Protein AF-A0A258AMM6-F1 (afdb_monomer_lite)

Secondary structure (DSSP, 8-state):
----TT-------HHHHHHHHHHHHHHHHHHHTTSS-HHHHHHHHHHTT--HHHHHHHHHHHHHHHHHHHHHHHHT----

pLDDT: mean 73.56, std 13.31, range [45.06, 89.81]

Structure (mmCIF, N/CA/C/O backbone):
data_AF-A0A258AMM6-F1
#
_entry.id   AF-A0A258AMM6-F1
#
loop_
_atom_site.group_PDB
_atom_site.id
_atom_site.type_symbol
_atom_site.label_atom_id
_atom_site.label_alt_id
_atom_site.label_comp_id
_atom_site.label_asym_id
_atom_site.label_entity_id
_atom_site.label_seq_id
_atom_site.pdbx_PDB_ins_code
_atom_site.Cartn_x
_atom_site.Cartn_y
_atom_site.Cartn_z
_atom_site.occupancy
_atom_site.B_iso_or_equiv
_atom_site.auth_seq_id
_atom_site.auth_comp_id
_atom_site.auth_asym_id
_atom_site.auth_atom_id
_atom_site.pdbx_PDB_model_num
ATOM 1 N N . MET A 1 1 ? 30.093 13.173 -34.788 1.00 45.06 1 MET A N 1
ATOM 2 C CA . MET A 1 1 ? 29.172 12.080 -34.415 1.00 45.06 1 MET A CA 1
ATOM 3 C C . MET A 1 1 ? 28.117 12.681 -33.513 1.00 45.06 1 MET A C 1
ATOM 5 O O . MET A 1 1 ? 28.432 13.031 -32.384 1.00 45.06 1 MET A O 1
ATOM 9 N N . SER A 1 2 ? 26.926 12.916 -34.053 1.00 57.44 2 SER A N 1
ATOM 10 C CA . SER A 1 2 ? 25.796 13.469 -33.308 1.00 57.44 2 SER A CA 1
ATOM 11 C C . SER A 1 2 ? 25.106 12.308 -32.600 1.00 57.44 2 SER A C 1
ATOM 13 O O . SER A 1 2 ? 24.668 11.373 -33.263 1.00 57.44 2 SER A O 1
ATOM 15 N N . PHE A 1 3 ? 25.082 12.322 -31.269 1.00 53.50 3 PHE A N 1
ATOM 16 C CA . PHE A 1 3 ? 24.263 11.388 -30.504 1.00 53.50 3 PHE A CA 1
ATOM 17 C C . PHE A 1 3 ? 22.816 11.859 -30.619 1.00 53.50 3 PHE A C 1
ATOM 19 O O . PHE A 1 3 ? 22.459 12.914 -30.097 1.00 53.50 3 PHE A O 1
ATOM 26 N N . ASP A 1 4 ? 22.022 11.113 -31.376 1.00 57.09 4 ASP A N 1
ATOM 27 C CA . ASP A 1 4 ? 20.611 11.400 -31.590 1.00 57.09 4 ASP A CA 1
ATOM 28 C C . ASP A 1 4 ? 19.829 10.966 -30.342 1.00 57.09 4 ASP A C 1
ATOM 30 O O . ASP A 1 4 ? 19.621 9.781 -30.082 1.00 57.09 4 ASP A O 1
ATOM 34 N N . LEU A 1 5 ? 19.489 11.945 -29.502 1.00 57.56 5 LEU A N 1
ATOM 35 C CA . LEU A 1 5 ? 18.748 11.757 -28.251 1.00 57.56 5 LEU A CA 1
ATOM 36 C C . LEU A 1 5 ? 17.232 11.589 -28.477 1.00 57.56 5 LEU A C 1
ATOM 38 O O . LEU A 1 5 ? 16.480 11.520 -27.509 1.00 57.56 5 LEU A O 1
ATOM 42 N N . SER A 1 6 ? 16.763 11.503 -29.725 1.00 59.12 6 SER A N 1
ATOM 43 C CA . SER A 1 6 ? 15.333 11.454 -30.057 1.00 59.12 6 SER A CA 1
ATOM 44 C C . SER A 1 6 ? 14.700 10.066 -29.939 1.00 59.12 6 SER A C 1
ATOM 46 O O . SER A 1 6 ? 13.512 9.923 -30.202 1.00 59.12 6 SER A O 1
ATOM 48 N N . ARG A 1 7 ? 15.454 9.040 -29.521 1.00 53.78 7 ARG A N 1
ATOM 49 C CA . ARG A 1 7 ? 14.965 7.655 -29.419 1.00 53.78 7 ARG A CA 1
ATOM 50 C C . ARG A 1 7 ? 15.011 7.102 -27.998 1.00 53.78 7 ARG A C 1
ATOM 52 O O . ARG A 1 7 ? 15.437 5.974 -27.771 1.00 53.78 7 ARG A O 1
ATOM 59 N N . LEU A 1 8 ? 14.563 7.897 -27.037 1.00 51.34 8 LEU A N 1
ATOM 60 C CA . LEU A 1 8 ? 14.024 7.344 -25.801 1.00 51.34 8 LEU A CA 1
ATOM 61 C C . LEU A 1 8 ? 12.505 7.484 -25.867 1.00 51.34 8 LEU A C 1
ATOM 63 O O . LEU A 1 8 ? 11.895 8.230 -25.105 1.00 51.34 8 LEU A O 1
ATOM 67 N N . GLU A 1 9 ? 11.906 6.813 -26.851 1.00 56.41 9 GLU A N 1
ATOM 68 C CA . GLU A 1 9 ? 10.471 6.573 -26.822 1.00 56.41 9 GLU A CA 1
ATOM 69 C C . GLU A 1 9 ? 10.215 5.736 -25.573 1.00 56.41 9 GLU A C 1
ATOM 71 O O . GLU A 1 9 ? 10.695 4.609 -25.443 1.00 56.41 9 GLU A O 1
ATOM 76 N N . TYR A 1 10 ? 9.521 6.334 -24.610 1.00 54.06 10 TYR A N 1
ATOM 77 C CA . TYR A 1 10 ? 8.909 5.630 -23.493 1.00 54.06 10 TYR A CA 1
ATOM 78 C C . TYR A 1 10 ? 7.737 4.810 -24.063 1.00 54.06 10 TYR A C 1
ATOM 80 O O . TYR A 1 10 ? 6.575 5.068 -23.775 1.00 54.06 10 TYR A O 1
ATOM 88 N N . ASP A 1 11 ? 8.052 3.856 -24.938 1.00 56.25 11 ASP A N 1
ATOM 89 C CA . ASP A 1 11 ? 7.117 2.946 -25.596 1.00 56.25 11 ASP A CA 1
ATOM 90 C C . ASP A 1 11 ? 6.771 1.814 -24.622 1.00 56.25 11 ASP A C 1
ATOM 92 O O . ASP A 1 11 ? 7.040 0.639 -24.858 1.00 56.25 11 ASP A O 1
ATOM 96 N N . ARG A 1 12 ? 6.261 2.179 -23.439 1.00 57.00 12 ARG A N 1
ATOM 97 C CA . ARG A 1 12 ? 5.500 1.221 -22.641 1.00 57.00 12 ARG A CA 1
ATOM 98 C C . ARG A 1 12 ? 4.062 1.296 -23.139 1.00 57.00 12 ARG A C 1
ATOM 100 O O . ARG A 1 12 ? 3.501 2.397 -23.119 1.00 57.00 12 ARG A O 1
ATOM 107 N N . PRO A 1 13 ? 3.467 0.182 -23.594 1.00 61.88 13 PRO A N 1
ATOM 108 C CA . PRO A 1 13 ? 2.070 0.184 -23.991 1.00 61.88 13 PRO A CA 1
ATOM 109 C C . PRO A 1 13 ? 1.226 0.654 -22.802 1.00 61.88 13 PRO A C 1
ATOM 111 O O . PRO A 1 13 ? 1.445 0.237 -21.664 1.00 61.88 13 PRO A O 1
ATOM 114 N N . ILE A 1 14 ? 0.277 1.555 -23.063 1.00 61.62 14 ILE A N 1
ATOM 115 C CA . ILE A 1 14 ? -0.587 2.157 -22.033 1.00 61.62 14 ILE A CA 1
ATOM 116 C C . ILE A 1 14 ? -1.301 1.059 -21.222 1.00 61.62 14 ILE A C 1
ATOM 118 O O . ILE A 1 14 ? -1.411 1.178 -20.007 1.00 61.62 14 ILE A O 1
ATOM 122 N N . GLU A 1 15 ? -1.650 -0.058 -21.867 1.00 61.19 15 GLU A N 1
ATOM 123 C CA . GLU A 1 15 ? -2.268 -1.239 -21.246 1.00 61.19 15 GLU A CA 1
ATOM 124 C C . GLU A 1 15 ? -1.410 -1.874 -20.135 1.00 61.19 15 GLU A C 1
ATOM 126 O O . GLU A 1 15 ? -1.939 -2.358 -19.136 1.00 61.19 15 GLU A O 1
ATOM 131 N N . GLU A 1 16 ? -0.081 -1.858 -20.263 1.00 63.06 16 GLU A N 1
ATOM 132 C CA . GLU A 1 16 ? 0.822 -2.413 -19.244 1.00 63.06 16 GLU A CA 1
ATOM 133 C C . GLU A 1 16 ? 0.920 -1.479 -18.028 1.00 63.06 16 GLU A C 1
ATOM 135 O O . GLU A 1 16 ? 1.004 -1.934 -16.888 1.00 63.06 16 GLU A O 1
ATOM 140 N N . ILE A 1 17 ? 0.800 -0.166 -18.253 1.00 66.12 17 ILE A N 1
ATOM 141 C CA . ILE A 1 17 ? 0.722 0.841 -17.186 1.00 66.12 17 ILE A CA 1
ATOM 142 C C . ILE A 1 17 ? -0.620 0.736 -16.446 1.00 66.12 17 ILE A C 1
ATOM 144 O O . ILE A 1 17 ? -0.651 0.820 -15.217 1.00 66.12 17 ILE A O 1
ATOM 148 N N . GLU A 1 18 ? -1.720 0.527 -17.170 1.00 67.62 18 GLU A N 1
ATOM 149 C CA . GLU A 1 18 ? -3.052 0.342 -16.584 1.00 67.62 18 GLU A CA 1
ATOM 150 C C . GLU A 1 18 ? -3.133 -0.949 -15.758 1.00 67.62 18 GLU A C 1
ATOM 152 O O . GLU A 1 18 ? -3.587 -0.907 -14.613 1.00 67.62 18 GLU A O 1
ATOM 157 N N . GLY A 1 19 ? -2.589 -2.064 -16.259 1.00 72.06 19 GLY A N 1
ATOM 158 C CA . GLY A 1 19 ? -2.545 -3.329 -15.519 1.00 72.06 19 GLY A CA 1
ATOM 159 C C . GLY A 1 19 ? -1.679 -3.276 -14.251 1.00 72.06 19 GLY A C 1
ATOM 160 O O . GLY A 1 19 ? -2.031 -3.862 -13.220 1.00 72.06 19 GLY A O 1
ATOM 161 N N . GLU A 1 20 ? -0.563 -2.539 -14.276 1.00 75.31 20 GLU A N 1
ATOM 162 C CA . GLU A 1 20 ? 0.243 -2.268 -13.076 1.00 75.31 20 GLU A CA 1
ATOM 163 C C . GLU A 1 20 ? -0.541 -1.445 -12.039 1.00 75.31 20 GLU A C 1
ATOM 165 O O . GLU A 1 20 ? -0.446 -1.705 -10.833 1.00 75.31 20 GLU A O 1
ATOM 170 N N . PHE A 1 21 ? -1.344 -0.481 -12.499 1.00 76.31 21 PHE A N 1
ATOM 171 C CA . PHE A 1 21 ? -2.143 0.392 -11.642 1.00 76.31 21 PHE A CA 1
ATOM 172 C C . PHE A 1 21 ? -3.332 -0.339 -11.006 1.00 76.31 21 PHE A C 1
ATOM 174 O O . PHE A 1 21 ? -3.544 -0.223 -9.798 1.00 76.31 21 PHE A O 1
ATOM 181 N N . GLU A 1 22 ? -4.064 -1.151 -11.772 1.00 81.69 22 GLU A N 1
ATOM 182 C CA . GLU A 1 22 ? -5.156 -1.981 -11.249 1.00 81.69 22 GLU A CA 1
ATOM 183 C C . GLU A 1 22 ? -4.661 -2.958 -10.181 1.00 81.69 22 GLU A C 1
ATOM 185 O O . GLU A 1 22 ? -5.271 -3.103 -9.119 1.00 81.69 22 GLU A O 1
ATOM 190 N N . ALA A 1 23 ? -3.508 -3.587 -10.407 1.00 84.12 23 ALA A N 1
ATOM 191 C CA . ALA A 1 23 ? -2.934 -4.480 -9.414 1.00 84.12 23 ALA A CA 1
ATOM 192 C C . ALA A 1 23 ? -2.493 -3.737 -8.142 1.00 84.12 23 ALA A C 1
ATOM 194 O O . ALA A 1 23 ? -2.622 -4.274 -7.040 1.00 84.12 23 ALA A O 1
ATOM 195 N N . ALA A 1 24 ? -1.998 -2.503 -8.273 1.00 84.50 24 ALA A N 1
ATOM 196 C CA . ALA A 1 24 ? -1.667 -1.660 -7.130 1.00 84.50 24 ALA A CA 1
ATOM 197 C C . ALA A 1 24 ? -2.912 -1.292 -6.308 1.00 84.50 24 ALA A C 1
ATOM 199 O O . ALA A 1 24 ? -2.862 -1.335 -5.077 1.00 84.50 24 ALA A O 1
ATOM 200 N N . LEU A 1 25 ? -4.032 -0.985 -6.966 1.00 83.88 25 LEU A N 1
ATOM 201 C CA . LEU A 1 25 ? -5.317 -0.727 -6.310 1.00 83.88 25 LEU A CA 1
ATOM 202 C C . LEU A 1 25 ? -5.855 -1.977 -5.600 1.00 83.88 25 LEU A C 1
ATOM 204 O O . LEU A 1 25 ? -6.228 -1.899 -4.432 1.00 83.88 25 LEU A O 1
ATOM 208 N N . ALA A 1 26 ? -5.772 -3.151 -6.229 1.00 87.69 26 ALA A N 1
ATOM 209 C CA . ALA A 1 26 ? -6.198 -4.409 -5.612 1.00 87.69 26 ALA A CA 1
ATOM 210 C C . ALA A 1 26 ? -5.419 -4.751 -4.324 1.00 87.69 26 ALA A C 1
ATOM 212 O O . ALA A 1 26 ? -5.938 -5.433 -3.435 1.00 87.69 26 ALA A O 1
ATOM 213 N N . LEU A 1 27 ? -4.166 -4.295 -4.196 1.00 87.81 27 LEU A N 1
ATOM 214 C CA . LEU A 1 27 ? -3.398 -4.421 -2.952 1.00 87.81 27 LEU A CA 1
ATOM 215 C C . LEU A 1 27 ? -3.920 -3.481 -1.867 1.00 87.81 27 LEU A C 1
ATOM 217 O O . LEU A 1 27 ? -3.972 -3.873 -0.702 1.00 87.81 27 LEU A O 1
ATOM 221 N N . VAL A 1 28 ? -4.326 -2.265 -2.239 1.00 86.19 28 VAL A N 1
ATOM 222 C CA . VAL A 1 28 ? -4.937 -1.302 -1.313 1.00 86.19 28 VAL A CA 1
ATOM 223 C C . VAL A 1 28 ? -6.249 -1.860 -0.763 1.00 86.19 28 VAL A C 1
ATOM 225 O O . VAL A 1 28 ? -6.408 -1.894 0.455 1.00 86.19 28 VAL A O 1
ATOM 228 N N . ASP A 1 29 ? -7.118 -2.400 -1.619 1.00 86.94 29 ASP A N 1
ATOM 229 C CA . ASP A 1 29 ? -8.394 -2.999 -1.203 1.00 86.94 29 ASP A CA 1
ATOM 230 C C . ASP A 1 29 ? -8.195 -4.146 -0.205 1.00 86.94 29 ASP A C 1
ATOM 232 O O . ASP A 1 29 ? -8.932 -4.290 0.772 1.00 86.94 29 ASP A O 1
ATOM 236 N N . GLN A 1 30 ? -7.165 -4.972 -0.410 1.00 85.88 30 GLN A N 1
ATOM 237 C CA . GLN A 1 30 ? -6.824 -6.043 0.527 1.00 85.88 30 GLN A CA 1
ATOM 238 C C . GLN A 1 30 ? -6.317 -5.509 1.870 1.00 85.88 30 GLN A C 1
ATOM 240 O O . GLN A 1 30 ? -6.582 -6.128 2.905 1.00 85.88 30 GLN A O 1
ATOM 245 N N . VAL A 1 31 ? -5.619 -4.370 1.873 1.00 87.44 31 VAL A N 1
ATOM 246 C CA . VAL A 1 31 ? -5.202 -3.681 3.101 1.00 87.44 31 VAL A CA 1
ATOM 247 C C . VAL A 1 31 ? -6.400 -3.068 3.827 1.00 87.44 31 VAL A C 1
ATOM 249 O O . VAL A 1 31 ? -6.493 -3.204 5.046 1.00 87.44 31 VAL A O 1
ATOM 252 N N . GLU A 1 32 ? -7.339 -2.442 3.113 1.00 84.44 32 GLU A N 1
ATOM 253 C CA . GLU A 1 32 ? -8.577 -1.909 3.706 1.00 8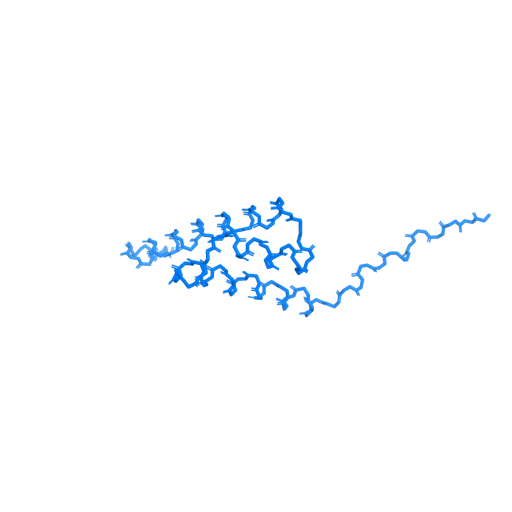4.44 32 GLU A CA 1
ATOM 254 C C . GLU A 1 32 ? -9.479 -3.013 4.255 1.00 84.44 32 GLU A C 1
ATOM 256 O O . GLU A 1 32 ? -10.024 -2.883 5.351 1.00 84.44 32 GLU A O 1
ATOM 261 N N . ALA A 1 33 ? -9.565 -4.143 3.552 1.00 84.25 33 ALA A N 1
ATOM 262 C CA . ALA A 1 33 ? -10.284 -5.329 4.003 1.00 84.25 33 ALA A CA 1
ATOM 263 C C . ALA A 1 33 ? -9.583 -6.074 5.158 1.00 84.25 33 ALA A C 1
ATOM 265 O O . ALA A 1 33 ? -10.110 -7.079 5.638 1.00 84.25 33 ALA A O 1
ATOM 266 N N . GLY A 1 34 ? -8.387 -5.640 5.579 1.00 84.50 34 GLY A N 1
ATOM 267 C CA . GLY A 1 34 ? -7.600 -6.284 6.636 1.00 84.50 34 GLY A CA 1
ATOM 268 C C . GLY A 1 34 ? -7.037 -7.660 6.260 1.00 84.50 34 GLY A C 1
ATOM 269 O O . GLY A 1 34 ? -6.579 -8.393 7.133 1.00 84.50 34 GLY A O 1
ATOM 270 N N . LYS A 1 35 ? -7.069 -8.023 4.972 1.00 88.19 35 LYS A N 1
ATOM 271 C CA . LYS A 1 35 ? -6.513 -9.277 4.437 1.00 88.19 35 LYS A CA 1
ATOM 272 C C . LYS A 1 35 ? -4.998 -9.202 4.257 1.00 88.19 35 LYS A C 1
ATOM 274 O O . LYS A 1 35 ? -4.330 -10.231 4.307 1.00 88.19 35 LYS A O 1
ATOM 279 N N . LEU A 1 36 ? -4.467 -7.996 4.050 1.00 87.31 36 LEU A N 1
ATOM 280 C CA . LEU A 1 36 ? -3.046 -7.739 3.850 1.00 87.31 36 LEU A CA 1
ATOM 281 C C . LEU A 1 36 ? -2.561 -6.624 4.786 1.00 87.31 36 LEU A C 1
ATOM 283 O O . LEU A 1 36 ? -3.286 -5.674 5.076 1.00 87.31 36 LEU A O 1
ATOM 287 N N . THR A 1 37 ? -1.322 -6.714 5.266 1.00 87.88 37 THR A N 1
ATOM 288 C CA . THR A 1 37 ? -0.705 -5.626 6.037 1.00 87.88 37 THR A CA 1
ATOM 289 C C . THR A 1 37 ? -0.140 -4.557 5.102 1.00 87.88 37 THR A C 1
ATOM 291 O O . THR A 1 37 ? 0.221 -4.829 3.956 1.00 87.88 37 THR A O 1
ATOM 294 N N . ARG A 1 38 ? -0.029 -3.318 5.599 1.00 86.25 38 ARG A N 1
ATOM 295 C CA . ARG A 1 38 ? 0.551 -2.199 4.835 1.00 86.25 38 ARG A CA 1
ATOM 296 C C . ARG A 1 38 ? 1.981 -2.481 4.378 1.00 86.25 38 ARG A C 1
ATOM 298 O O . ARG A 1 38 ? 2.329 -2.103 3.266 1.00 86.25 38 ARG A O 1
ATOM 305 N N . ASP A 1 39 ? 2.783 -3.138 5.212 1.00 88.38 39 ASP A N 1
ATOM 306 C CA . ASP A 1 39 ? 4.161 -3.509 4.879 1.00 88.38 39 ASP A CA 1
ATOM 307 C C . ASP A 1 39 ? 4.223 -4.542 3.748 1.00 88.38 39 ASP A C 1
ATOM 309 O O . ASP A 1 39 ? 5.008 -4.372 2.821 1.00 88.38 39 ASP A O 1
ATOM 313 N N . ALA A 1 40 ? 3.338 -5.545 3.750 1.00 88.62 40 ALA A N 1
ATOM 314 C CA . ALA A 1 40 ? 3.287 -6.530 2.670 1.00 88.62 40 ALA A CA 1
ATOM 315 C C . ALA A 1 40 ? 2.775 -5.922 1.350 1.00 88.62 40 ALA A C 1
ATOM 317 O O . ALA A 1 40 ? 3.305 -6.236 0.286 1.00 88.62 40 ALA A O 1
ATOM 318 N N . ALA A 1 41 ? 1.806 -4.995 1.399 1.00 87.44 41 ALA A N 1
ATOM 319 C CA . ALA A 1 41 ? 1.416 -4.218 0.214 1.00 87.44 41 ALA A CA 1
ATOM 320 C C . ALA A 1 41 ? 2.581 -3.377 -0.316 1.00 87.44 41 ALA A C 1
ATOM 322 O O . ALA A 1 41 ? 2.784 -3.296 -1.524 1.00 87.44 41 ALA A O 1
ATOM 323 N N . LEU A 1 42 ? 3.343 -2.739 0.577 1.00 87.88 42 LEU A N 1
ATOM 324 C CA . LEU A 1 42 ? 4.492 -1.923 0.201 1.00 87.88 42 LEU A CA 1
ATOM 325 C C . LEU A 1 42 ? 5.553 -2.772 -0.505 1.00 87.88 42 LEU A C 1
ATOM 327 O O . LEU A 1 42 ? 6.054 -2.365 -1.549 1.00 87.88 42 LEU A O 1
ATOM 331 N N . GLU A 1 43 ? 5.875 -3.939 0.048 1.00 89.81 43 GLU A N 1
ATOM 332 C CA . GLU A 1 43 ? 6.853 -4.864 -0.524 1.00 89.81 43 GLU A CA 1
ATOM 333 C C . GLU A 1 43 ? 6.426 -5.341 -1.916 1.00 89.81 43 GLU A C 1
ATOM 335 O O . GLU A 1 43 ? 7.221 -5.306 -2.851 1.00 89.81 43 GLU A O 1
ATOM 340 N N . GLU A 1 44 ? 5.150 -5.683 -2.090 1.00 87.50 44 GLU A N 1
ATOM 341 C CA . GLU A 1 44 ? 4.600 -6.105 -3.377 1.00 87.50 44 GLU A CA 1
ATOM 342 C C . GLU A 1 44 ? 4.588 -4.968 -4.418 1.00 87.50 44 GLU A C 1
ATOM 344 O O . GLU A 1 44 ? 4.938 -5.186 -5.579 1.00 87.50 44 GLU A O 1
ATOM 349 N N . LEU A 1 45 ? 4.259 -3.738 -4.010 1.00 85.88 45 LEU A N 1
ATOM 350 C CA . LEU A 1 45 ? 4.333 -2.551 -4.872 1.00 85.88 45 LEU A CA 1
ATOM 351 C C . LEU A 1 45 ? 5.775 -2.225 -5.284 1.00 85.88 45 LEU A C 1
ATOM 353 O O . LEU A 1 45 ? 6.023 -1.815 -6.418 1.00 85.88 45 LEU A O 1
ATOM 357 N N . VAL A 1 46 ? 6.735 -2.416 -4.377 1.00 87.00 46 VAL A N 1
ATOM 358 C CA . VAL A 1 46 ? 8.162 -2.240 -4.672 1.00 87.00 46 VAL A CA 1
ATOM 359 C C . VAL A 1 46 ? 8.661 -3.339 -5.611 1.00 87.00 46 VAL A C 1
ATOM 361 O O . VAL A 1 46 ? 9.363 -3.050 -6.579 1.00 87.00 46 VAL A O 1
ATOM 364 N N . ARG A 1 47 ? 8.239 -4.590 -5.393 1.00 85.50 47 ARG A N 1
ATOM 365 C CA . ARG A 1 47 ? 8.575 -5.744 -6.241 1.00 85.50 47 ARG A CA 1
ATOM 366 C C . ARG A 1 47 ? 8.092 -5.575 -7.682 1.00 85.50 47 ARG A C 1
ATOM 368 O O . ARG A 1 47 ? 8.748 -6.057 -8.599 1.00 85.50 47 ARG A O 1
ATOM 375 N N . ARG A 1 48 ? 6.978 -4.869 -7.883 1.00 79.88 48 ARG A N 1
ATOM 376 C CA . ARG A 1 48 ? 6.407 -4.539 -9.201 1.00 79.88 48 ARG A CA 1
ATOM 377 C C . ARG A 1 48 ? 7.121 -3.394 -9.928 1.00 79.88 48 ARG A C 1
ATOM 379 O O . ARG A 1 48 ? 6.724 -3.052 -11.029 1.00 79.88 48 ARG A O 1
ATOM 386 N N . GLY A 1 49 ? 8.171 -2.816 -9.344 1.00 74.94 49 GLY A N 1
ATOM 387 C CA . GLY A 1 49 ? 8.965 -1.751 -9.969 1.00 74.94 49 GLY A CA 1
ATOM 388 C C . GLY A 1 49 ? 8.748 -0.363 -9.364 1.00 74.94 49 GLY A C 1
ATOM 389 O O . GLY A 1 49 ? 9.351 0.609 -9.818 1.00 74.94 49 GLY A O 1
ATOM 390 N N . GLY A 1 50 ? 7.930 -0.245 -8.314 1.00 76.75 50 GLY A N 1
ATOM 391 C CA . GLY A 1 50 ? 7.797 0.989 -7.548 1.00 76.75 50 GLY A CA 1
ATOM 392 C C . GLY A 1 50 ? 9.014 1.262 -6.657 1.00 76.75 50 GLY A C 1
ATOM 393 O O . GLY A 1 50 ? 9.670 0.354 -6.155 1.00 76.75 50 GLY A O 1
ATOM 394 N N . THR A 1 51 ? 9.301 2.534 -6.375 1.00 81.62 51 THR A N 1
ATOM 395 C CA . THR A 1 51 ? 10.231 2.864 -5.282 1.00 81.62 51 THR A CA 1
ATOM 396 C C . THR A 1 51 ? 9.505 2.784 -3.932 1.00 81.62 51 THR A C 1
ATOM 398 O O . THR A 1 51 ? 8.302 3.063 -3.874 1.00 81.62 51 THR A O 1
ATOM 401 N N . PRO A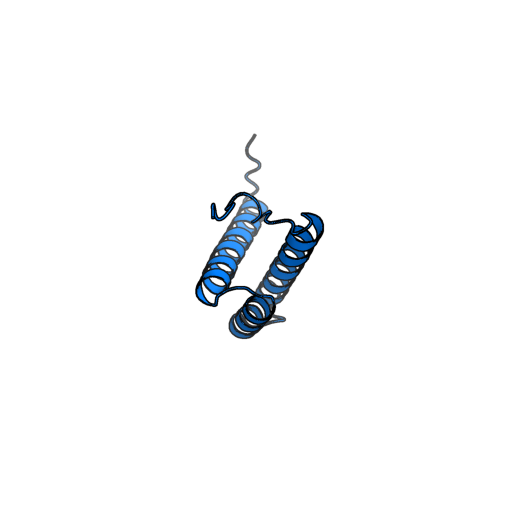 1 52 ? 10.202 2.502 -2.814 1.00 79.75 52 PRO A N 1
ATOM 402 C CA . PRO A 1 52 ? 9.581 2.455 -1.484 1.00 79.75 52 PRO A CA 1
ATOM 403 C C . PRO A 1 52 ? 8.870 3.762 -1.115 1.00 79.75 52 PRO A C 1
ATOM 405 O O . PRO A 1 52 ? 7.846 3.776 -0.434 1.00 79.75 52 PRO A O 1
ATOM 408 N N . GLN A 1 53 ? 9.409 4.884 -1.591 1.00 82.19 53 GLN A N 1
ATOM 409 C CA . GLN A 1 53 ? 8.869 6.219 -1.358 1.00 82.19 53 GLN A CA 1
ATOM 410 C C . GLN A 1 53 ? 7.564 6.428 -2.134 1.00 82.19 53 GLN A C 1
ATOM 412 O O . GLN A 1 53 ? 6.583 6.908 -1.560 1.00 82.19 53 GLN A O 1
ATOM 417 N N . THR A 1 54 ? 7.529 6.020 -3.407 1.00 84.62 54 THR A N 1
ATOM 418 C CA . THR A 1 54 ? 6.326 6.074 -4.246 1.00 84.62 54 THR A CA 1
ATOM 419 C C . THR A 1 54 ? 5.248 5.140 -3.712 1.00 84.62 54 THR A C 1
ATOM 421 O O . THR A 1 54 ? 4.127 5.593 -3.501 1.00 84.62 54 THR A O 1
ATOM 424 N N . ALA A 1 55 ? 5.588 3.886 -3.397 1.00 84.00 55 ALA A N 1
ATOM 425 C CA . ALA A 1 55 ? 4.652 2.906 -2.847 1.00 84.00 55 ALA A CA 1
ATOM 426 C C . ALA A 1 55 ? 4.025 3.395 -1.531 1.00 84.00 55 ALA A C 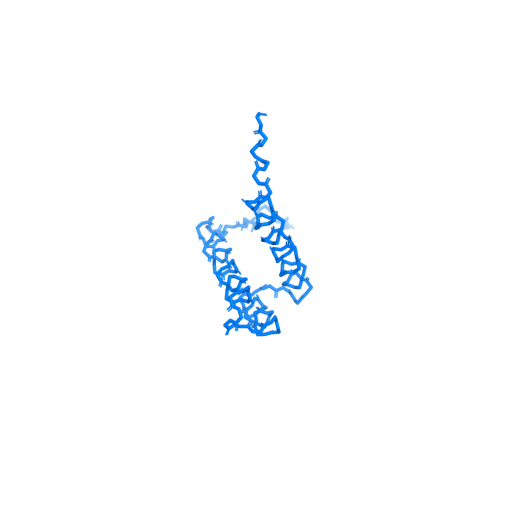1
ATOM 428 O O . ALA A 1 55 ? 2.812 3.322 -1.344 1.00 84.00 55 ALA A O 1
ATOM 429 N N . ARG A 1 56 ? 4.826 3.991 -0.637 1.00 85.62 56 ARG A N 1
ATOM 430 C CA . ARG A 1 56 ? 4.330 4.539 0.635 1.00 85.62 56 ARG A CA 1
ATOM 431 C C . ARG A 1 56 ? 3.428 5.752 0.431 1.00 85.62 56 ARG A C 1
ATOM 433 O O . ARG A 1 56 ? 2.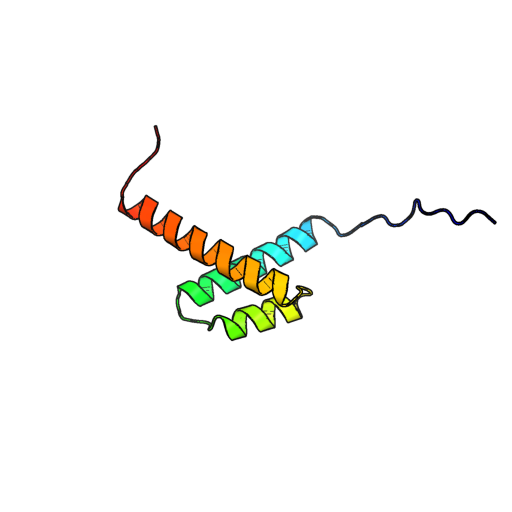436 5.904 1.143 1.00 85.62 56 ARG A O 1
ATOM 440 N N . LYS A 1 57 ? 3.783 6.638 -0.506 1.00 85.69 57 LYS A N 1
ATOM 441 C CA . LYS A 1 57 ? 2.966 7.810 -0.849 1.00 85.69 57 LYS A CA 1
ATOM 442 C C . LYS A 1 57 ? 1.646 7.383 -1.491 1.00 85.69 57 LYS A C 1
ATOM 444 O O . LYS A 1 57 ? 0.623 7.951 -1.127 1.00 85.69 57 LYS A O 1
ATOM 449 N N . PHE A 1 58 ? 1.685 6.384 -2.370 1.00 85.31 58 PHE A N 1
ATOM 450 C CA . PHE A 1 58 ? 0.519 5.783 -3.009 1.00 85.31 58 PHE A CA 1
ATOM 451 C C . PHE A 1 58 ? -0.410 5.170 -1.965 1.00 85.31 58 PHE A C 1
ATOM 453 O O . PHE A 1 58 ? -1.509 5.671 -1.790 1.00 85.31 58 PHE A O 1
ATOM 460 N N . LEU A 1 59 ? 0.071 4.206 -1.169 1.00 84.56 59 LEU A N 1
ATOM 461 C CA . LEU A 1 59 ? -0.726 3.570 -0.113 1.00 84.56 59 LEU A CA 1
ATOM 462 C C . LEU A 1 59 ? -1.351 4.590 0.836 1.00 84.56 59 LEU A C 1
ATOM 464 O O . LEU A 1 59 ? -2.526 4.480 1.159 1.00 84.56 59 LEU A O 1
ATOM 468 N N . ARG A 1 60 ? -0.592 5.601 1.277 1.00 86.31 60 ARG A N 1
ATOM 469 C CA . ARG A 1 60 ? -1.146 6.661 2.127 1.00 86.31 60 ARG A CA 1
ATOM 470 C C . ARG A 1 60 ? -2.263 7.413 1.410 1.00 86.31 60 ARG A C 1
ATOM 472 O O . ARG A 1 60 ? -3.340 7.542 1.964 1.00 86.31 60 ARG A O 1
ATOM 479 N N . HIS A 1 61 ? -2.007 7.892 0.195 1.00 86.06 61 HIS A N 1
ATOM 480 C CA . HIS A 1 61 ? -2.982 8.678 -0.548 1.00 86.06 61 HIS A CA 1
ATOM 481 C C . HIS A 1 61 ? -4.253 7.880 -0.848 1.00 86.06 61 HIS A C 1
ATOM 483 O O . HIS A 1 61 ? -5.336 8.370 -0.561 1.00 86.06 61 HIS A O 1
ATOM 489 N N . THR A 1 62 ? -4.129 6.650 -1.345 1.00 82.38 62 THR A N 1
ATOM 490 C CA . THR A 1 62 ? -5.274 5.816 -1.722 1.00 82.38 62 THR A CA 1
ATOM 491 C C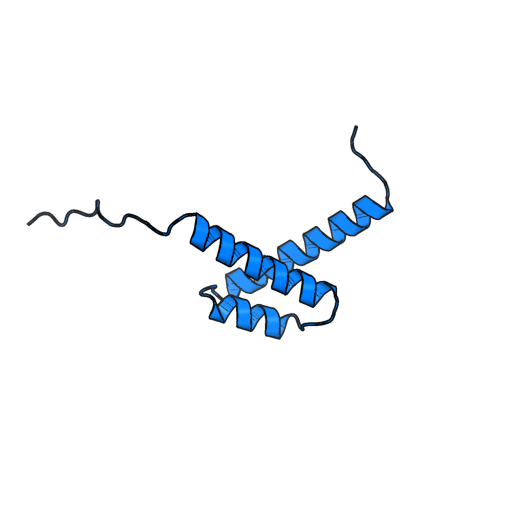 . THR A 1 62 ? -6.088 5.381 -0.504 1.00 82.38 62 THR A C 1
ATOM 493 O O . THR A 1 62 ? -7.307 5.468 -0.540 1.00 82.38 62 THR A O 1
ATOM 496 N N . LEU A 1 63 ? -5.443 5.018 0.613 1.00 81.62 63 LEU A N 1
ATOM 497 C CA . LEU A 1 63 ? -6.150 4.703 1.864 1.00 81.62 63 LEU A CA 1
ATOM 498 C C . LEU A 1 63 ? -6.827 5.934 2.489 1.00 81.62 63 LEU A C 1
ATOM 500 O O . LEU A 1 63 ? -7.850 5.804 3.155 1.00 81.62 63 LEU A O 1
ATOM 504 N N . ASP A 1 64 ? -6.248 7.128 2.334 1.00 81.75 64 ASP A N 1
ATOM 505 C CA . ASP A 1 64 ? -6.898 8.374 2.752 1.00 81.75 64 ASP A CA 1
ATOM 506 C C . ASP A 1 64 ? -8.091 8.714 1.837 1.00 81.75 64 ASP A C 1
ATOM 508 O O . ASP A 1 64 ? -9.128 9.132 2.345 1.00 81.75 64 ASP A O 1
ATOM 512 N N . GLN A 1 65 ? -7.992 8.488 0.518 1.00 73.88 65 GLN A N 1
ATOM 513 C CA . GLN A 1 65 ? -9.119 8.644 -0.415 1.00 73.88 65 GLN A CA 1
ATOM 514 C C . GLN A 1 65 ? -10.250 7.648 -0.114 1.00 73.88 65 GLN A C 1
ATOM 516 O O . GLN A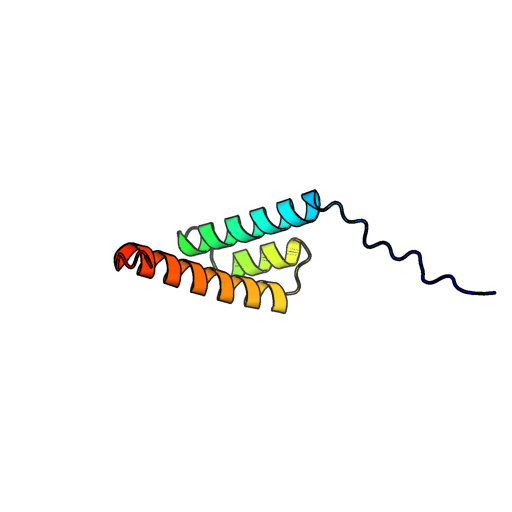 1 65 ? -11.368 8.087 0.126 1.00 73.88 65 GLN A O 1
ATOM 521 N N . GLY A 1 66 ? -9.961 6.347 0.018 1.00 69.56 66 GLY A N 1
ATOM 522 C CA . GLY A 1 66 ? -10.972 5.321 0.320 1.00 69.56 66 GLY A CA 1
ATOM 523 C C . GLY A 1 66 ? -11.766 5.611 1.599 1.00 69.56 66 GLY A C 1
ATOM 524 O O . GLY A 1 66 ? -12.986 5.449 1.641 1.00 69.56 66 GLY A O 1
ATOM 525 N N . LYS A 1 67 ? -11.112 6.170 2.626 1.00 65.81 67 LYS A N 1
ATOM 526 C CA . LYS A 1 67 ? -11.792 6.661 3.836 1.00 65.81 67 LYS A CA 1
ATOM 527 C C . LYS A 1 67 ? -12.704 7.857 3.579 1.00 65.81 67 LYS A C 1
ATOM 529 O O . LYS A 1 67 ? -13.780 7.923 4.169 1.00 65.81 67 LYS A O 1
ATOM 534 N N . LEU A 1 68 ? -12.278 8.805 2.746 1.00 60.56 68 LEU A N 1
ATOM 535 C CA . LEU A 1 68 ? -13.078 9.976 2.385 1.00 60.56 68 LEU A CA 1
ATOM 536 C C . LEU A 1 68 ? -14.289 9.585 1.534 1.00 60.56 68 LEU A C 1
ATOM 538 O O . LEU A 1 68 ? -15.372 10.123 1.755 1.00 60.56 68 LEU A O 1
ATOM 542 N N . ASP A 1 69 ? -14.134 8.631 0.617 1.00 61.38 69 ASP A N 1
ATOM 543 C CA . ASP A 1 69 ? -15.224 8.097 -0.201 1.00 61.38 69 ASP A CA 1
ATOM 544 C C . ASP A 1 69 ? -16.213 7.285 0.641 1.00 61.38 69 ASP A C 1
ATOM 546 O O . ASP A 1 69 ? -17.425 7.479 0.529 1.00 61.38 69 ASP A O 1
ATOM 550 N N . ALA A 1 70 ? -15.721 6.449 1.561 1.00 61.09 70 ALA A N 1
ATOM 551 C CA . ALA A 1 70 ? -16.565 5.723 2.507 1.00 61.09 70 ALA A CA 1
ATOM 552 C C . ALA A 1 70 ? -17.346 6.672 3.433 1.00 61.09 70 ALA A C 1
ATOM 554 O O . ALA A 1 70 ? -18.524 6.438 3.714 1.00 61.09 70 ALA A O 1
ATOM 555 N N . GLU A 1 71 ? -16.717 7.756 3.890 1.00 60.22 71 GLU A N 1
ATOM 556 C CA . GLU A 1 71 ? -17.375 8.757 4.730 1.00 60.22 71 GLU A CA 1
ATOM 557 C C . GLU A 1 71 ? -18.376 9.603 3.933 1.00 60.22 71 GLU A C 1
ATOM 559 O O . GLU A 1 71 ? -19.491 9.830 4.403 1.00 60.22 71 GLU A O 1
ATOM 564 N N . ARG A 1 72 ? -18.048 10.000 2.696 1.00 59.78 72 ARG A N 1
ATOM 565 C CA . ARG A 1 72 ? -18.995 10.664 1.784 1.00 59.78 72 ARG A CA 1
ATOM 566 C C . ARG A 1 72 ? -20.205 9.787 1.481 1.00 59.78 72 ARG A C 1
ATOM 568 O O . ARG A 1 72 ? -21.328 10.286 1.532 1.00 59.78 72 ARG A O 1
ATOM 575 N N . ALA A 1 73 ? -19.995 8.494 1.236 1.00 61.31 73 ALA A N 1
ATOM 576 C CA . ALA A 1 73 ? -21.068 7.531 1.002 1.00 61.31 73 ALA A CA 1
ATOM 577 C C . ALA A 1 73 ? -21.984 7.368 2.229 1.00 61.31 73 ALA A C 1
ATOM 579 O O . ALA A 1 73 ? -23.191 7.201 2.074 1.00 61.31 73 ALA A O 1
ATOM 580 N N . ARG A 1 74 ? -21.438 7.464 3.450 1.00 59.94 74 ARG A N 1
ATOM 581 C CA . ARG A 1 74 ? -22.225 7.433 4.698 1.00 59.94 74 ARG A CA 1
ATOM 582 C C . ARG A 1 74 ? -22.947 8.742 4.994 1.00 59.94 74 ARG A C 1
ATOM 584 O O . ARG A 1 74 ? -24.058 8.714 5.512 1.00 59.94 74 ARG A O 1
ATOM 591 N N . THR A 1 75 ? -22.320 9.872 4.682 1.00 65.56 75 THR A N 1
ATOM 592 C CA . THR A 1 75 ? -22.871 11.215 4.916 1.00 65.56 75 THR A CA 1
ATOM 593 C C . THR A 1 75 ? -23.908 11.620 3.864 1.00 65.56 75 THR A C 1
ATOM 595 O O . THR A 1 75 ? -24.675 12.550 4.094 1.00 65.56 75 THR A O 1
ATOM 598 N N . GLY A 1 76 ? -23.997 10.917 2.729 1.00 60.38 76 GLY A N 1
ATOM 599 C CA . GLY A 1 76 ? -25.043 11.161 1.734 1.00 60.38 76 GLY A CA 1
ATOM 600 C C . GLY A 1 76 ? -24.968 12.546 1.085 1.00 60.38 76 GLY A C 1
ATOM 601 O O . GLY A 1 76 ? -25.972 13.029 0.570 1.00 60.38 76 GLY A O 1
ATOM 602 N N . MET A 1 77 ? -23.800 13.198 1.085 1.00 57.69 77 MET A N 1
ATOM 603 C CA . MET A 1 77 ? -23.598 14.415 0.295 1.00 57.69 77 MET A CA 1
ATOM 604 C C . MET A 1 77 ? -23.316 14.027 -1.154 1.00 57.69 77 MET A C 1
ATOM 606 O O . MET A 1 77 ? -22.176 14.030 -1.619 1.00 57.69 77 MET A O 1
ATOM 610 N N . ILE A 1 78 ? -24.394 13.683 -1.855 1.00 53.81 78 ILE A N 1
ATOM 611 C CA . ILE A 1 78 ? -24.501 13.885 -3.296 1.00 53.81 78 ILE A CA 1
ATOM 612 C C . ILE A 1 78 ? -24.378 15.402 -3.476 1.00 53.81 78 ILE A C 1
ATOM 614 O O . ILE A 1 78 ? -25.246 16.149 -3.028 1.00 53.81 78 ILE A O 1
ATOM 618 N N . ALA A 1 79 ? -23.245 15.866 -4.003 1.00 52.66 79 ALA A N 1
ATOM 619 C CA . ALA A 1 79 ? -23.164 17.228 -4.504 1.00 52.66 79 ALA A CA 1
ATOM 620 C C . ALA A 1 79 ? -24.094 17.299 -5.724 1.00 52.66 79 ALA A C 1
ATOM 622 O O . ALA A 1 79 ? -23.889 16.539 -6.671 1.00 52.66 79 ALA A O 1
ATOM 623 N N . ASP A 1 80 ? -25.139 18.120 -5.614 1.00 47.38 80 ASP A N 1
ATOM 624 C CA . ASP A 1 80 ? -26.008 18.551 -6.718 1.00 47.38 80 ASP A CA 1
ATOM 625 C C . ASP A 1 80 ? -25.190 19.259 -7.812 1.00 47.38 80 ASP A C 1
ATOM 627 O O . ASP A 1 80 ? -24.275 20.041 -7.446 1.00 47.38 80 ASP A O 1
#

Sequence (80 aa):
MSFDLSRLEYDRPIEEIEGEFEAALALVDQVEAGKLTRDAALEELVRRGGTPQTARKFLRHTLDQGKLDAERARTGMIAD

Radius of gyration: 17.71 Å; chains: 1; bounding box: 55×28×41 Å

Foldseek 3Di:
DDDPPPPPPPPDPVVVVVVLVVVLVVLLVCCVVVVDPLVRSLVVNVVSPDDSVRSVVVSVVSNVVVVVVVVCVVVVPPPD